Protein AF-A0A096XKU5-F1 (afdb_monomer_lite)

Foldseek 3Di:
DVVVVVVVVVVVVVVVVVVVVCVVPDP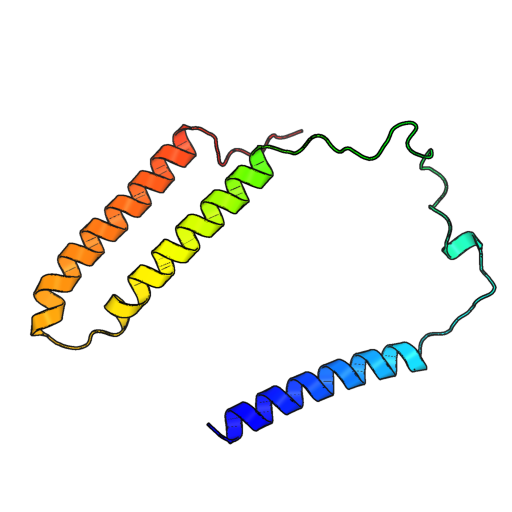PPVPPPVVVDDPPPDDDPPDDPPPDDDQLVVLVVVVVVVVVVLVVVCVVLVVDPDPVVCVVSVVVVVVSVVVVVVVVVVCVVVCSNPDPPD

Organism: NCBI:txid1502696

pLDDT: mean 82.26, std 12.26, range [46.62, 97.69]

InterPro domains:
  IPR000440 NADH:ubiquinone/plastoquinone oxidoreductase, chain 3 [PF00507] (17-115)
  IPR000440 NADH:ubiquinone/plastoquinone oxidoreductase, chain 3 [PTHR11058] (2-115)
  IPR038430 NADH:ubiquinone oxidoreductase, subunit 3 superfamily [G3DSA:1.20.58.1610] (1-116)

Radius of gyration: 25.56 Å; chains: 1; bounding box: 45×39×65 Å

Sequence (118 aa):
MMTMIIFLIFLNVLSMLLILMNWITKKNNNNNINKYNIFECGFQPFNSPRITFSLPYFMITLIFLIFDIEITLIFPFIISNNMIEMLYLNPLLLMFIMCLIWGLYIEWMNNALEWINL

Secondary structure (DSSP, 8-state):
-HHHHHHHHHHHHHHHHHHHHHHHH----TT-GGGSSPPTT-PPPSS---PPP-HHHHHHHHHHHHHHHHHHHHHHHHH---HHHHHHHHHHHHHHHHHHHHHHHHHHHTTTT-----

Structure (mmCIF, N/CA/C/O backbone):
data_AF-A0A096XKU5-F1
#
_entry.id   AF-A0A096XKU5-F1
#
loop_
_atom_site.group_PDB
_atom_site.id
_atom_site.type_symbol
_atom_site.label_atom_id
_atom_site.label_alt_id
_atom_site.label_comp_id
_atom_site.label_asym_id
_atom_site.label_entity_id
_atom_site.label_seq_id
_atom_site.pdbx_PDB_ins_code
_atom_site.Cartn_x
_atom_site.Cartn_y
_atom_site.Cartn_z
_atom_site.occupancy
_atom_site.B_iso_or_equiv
_atom_site.auth_seq_id
_atom_site.auth_comp_id
_atom_site.auth_asym_id
_atom_site.auth_atom_id
_atom_site.pdbx_PDB_model_num
ATOM 1 N N . MET A 1 1 ? -11.310 -19.498 -15.455 1.00 75.56 1 MET A N 1
ATOM 2 C CA . MET A 1 1 ? -12.255 -18.422 -15.076 1.00 75.56 1 MET A CA 1
ATOM 3 C C . MET A 1 1 ? -13.435 -18.961 -14.276 1.00 75.56 1 MET A C 1
ATOM 5 O O . MET A 1 1 ? -13.524 -18.622 -13.107 1.00 75.56 1 MET A O 1
ATOM 9 N N . MET A 1 2 ? -14.265 -19.860 -14.824 1.00 89.19 2 MET A N 1
ATOM 10 C CA . MET A 1 2 ? -15.416 -20.430 -14.094 1.00 89.19 2 MET A CA 1
ATOM 11 C C . MET A 1 2 ? -15.032 -21.081 -12.748 1.00 89.19 2 MET A C 1
ATOM 13 O O . MET A 1 2 ? -15.671 -20.837 -11.734 1.00 89.19 2 MET A O 1
ATOM 17 N N . THR A 1 3 ? -13.932 -21.839 -12.710 1.00 92.38 3 THR A N 1
ATOM 18 C CA . THR A 1 3 ? -13.411 -22.475 -11.486 1.00 92.38 3 THR A CA 1
ATOM 19 C C . THR A 1 3 ? -12.985 -21.472 -10.410 1.00 92.38 3 THR A C 1
ATOM 21 O O . THR A 1 3 ? -13.261 -21.693 -9.237 1.00 92.38 3 THR A O 1
ATOM 24 N N . MET A 1 4 ? -12.380 -20.344 -10.799 1.00 93.56 4 MET A N 1
ATOM 25 C CA . MET A 1 4 ? -12.004 -19.270 -9.868 1.00 93.56 4 MET A CA 1
ATOM 26 C C . MET A 1 4 ? -13.238 -18.601 -9.256 1.00 93.56 4 MET A C 1
ATOM 28 O O . MET A 1 4 ? -13.268 -18.335 -8.059 1.00 93.56 4 MET A O 1
ATOM 32 N N . ILE A 1 5 ? -14.279 -18.379 -10.062 1.00 95.38 5 ILE A N 1
ATOM 33 C CA . ILE A 1 5 ? -15.539 -17.784 -9.596 1.00 95.38 5 ILE A CA 1
ATOM 34 C C . ILE A 1 5 ? -16.231 -18.721 -8.600 1.00 95.38 5 ILE A C 1
ATOM 36 O O . ILE A 1 5 ? -16.652 -18.282 -7.532 1.00 95.38 5 ILE A O 1
ATOM 40 N N . ILE A 1 6 ? -16.286 -20.021 -8.907 1.00 96.44 6 ILE A N 1
ATOM 41 C CA . ILE A 1 6 ? -16.856 -21.034 -8.007 1.00 96.44 6 ILE A CA 1
ATOM 42 C C . ILE A 1 6 ? -16.090 -21.070 -6.677 1.00 96.44 6 ILE A C 1
ATOM 44 O O . ILE A 1 6 ? -16.709 -21.116 -5.615 1.00 96.44 6 ILE A O 1
ATOM 48 N N . PHE A 1 7 ? -14.758 -20.991 -6.720 1.00 96.69 7 PHE A N 1
ATOM 49 C CA . PHE A 1 7 ? -13.927 -20.979 -5.518 1.00 96.69 7 PHE A CA 1
ATOM 50 C C . PHE A 1 7 ? -14.163 -19.734 -4.645 1.00 96.69 7 PHE A C 1
ATOM 52 O O . PHE A 1 7 ? -14.326 -19.859 -3.433 1.00 96.69 7 PHE A O 1
ATOM 59 N N . LEU A 1 8 ? -14.266 -18.544 -5.246 1.00 96.62 8 LEU A N 1
ATOM 60 C CA . LEU A 1 8 ? -14.563 -17.303 -4.516 1.00 96.62 8 LEU A CA 1
ATOM 61 C C . LEU A 1 8 ? -15.944 -17.334 -3.850 1.00 96.62 8 LEU A C 1
ATOM 63 O O . LEU A 1 8 ? -16.092 -16.921 -2.698 1.00 96.62 8 LEU A O 1
ATOM 67 N N . ILE A 1 9 ? -16.952 -17.856 -4.553 1.00 97.06 9 ILE A N 1
ATOM 68 C CA . ILE A 1 9 ? -18.301 -18.018 -3.997 1.00 97.06 9 ILE A CA 1
ATOM 69 C C . ILE A 1 9 ? -18.269 -19.002 -2.826 1.00 97.06 9 ILE A C 1
ATOM 71 O O . ILE A 1 9 ? -18.836 -18.715 -1.774 1.00 97.06 9 ILE A O 1
ATOM 75 N N . PHE A 1 10 ? -17.565 -20.126 -2.973 1.00 97.38 10 PHE A N 1
ATOM 76 C CA . PHE A 1 10 ? -17.426 -21.118 -1.910 1.00 97.38 10 PHE A CA 1
ATOM 77 C C . PHE A 1 10 ? -16.800 -20.526 -0.637 1.00 97.38 10 PHE A C 1
ATOM 79 O O . PHE A 1 10 ? -17.339 -20.728 0.450 1.00 97.38 10 PHE A O 1
ATOM 86 N N . LEU A 1 11 ? -15.720 -19.744 -0.762 1.00 97.69 11 LEU A N 1
ATOM 87 C CA . LEU A 1 11 ? -15.068 -19.093 0.383 1.00 97.69 11 LEU A CA 1
ATOM 88 C C . LEU A 1 11 ? -16.003 -18.121 1.118 1.00 97.69 11 LEU A C 1
ATOM 90 O O . LEU A 1 11 ? -16.056 -18.131 2.348 1.00 97.69 11 LEU A O 1
ATOM 94 N N . ASN A 1 12 ? -16.775 -17.320 0.380 1.00 96.88 12 ASN A N 1
ATOM 95 C CA . ASN A 1 12 ? -17.743 -16.393 0.974 1.00 96.88 12 ASN A CA 1
ATOM 96 C C . ASN A 1 12 ? -18.913 -17.116 1.655 1.00 96.88 12 ASN A C 1
ATOM 98 O O . ASN A 1 12 ? -19.376 -16.697 2.713 1.00 96.88 12 ASN A O 1
ATOM 102 N N . VAL A 1 13 ? -19.392 -18.221 1.081 1.00 97.62 13 VAL A N 1
ATOM 103 C CA . VAL A 1 13 ? -20.438 -19.035 1.716 1.00 97.62 13 VAL A CA 1
ATOM 104 C C . VAL A 1 13 ? -19.910 -19.675 3.000 1.00 97.62 13 VAL A C 1
ATOM 106 O O . VAL A 1 13 ? -20.600 -19.664 4.019 1.00 97.62 13 VAL A O 1
ATOM 109 N N . LEU A 1 14 ? -18.674 -20.179 2.985 1.00 97.38 14 LEU A N 1
ATOM 110 C CA . LEU A 1 14 ? -18.038 -20.765 4.163 1.00 97.38 14 LEU A CA 1
ATOM 111 C C . LEU A 1 14 ? -17.885 -19.738 5.297 1.00 97.38 14 LEU A C 1
ATOM 113 O O . LEU A 1 14 ? -18.217 -20.047 6.442 1.00 97.38 14 LEU A O 1
ATOM 117 N N . SER A 1 15 ? -17.432 -18.514 4.996 1.00 97.12 15 SER A N 1
ATOM 118 C CA . SER A 1 15 ? -17.274 -17.461 6.01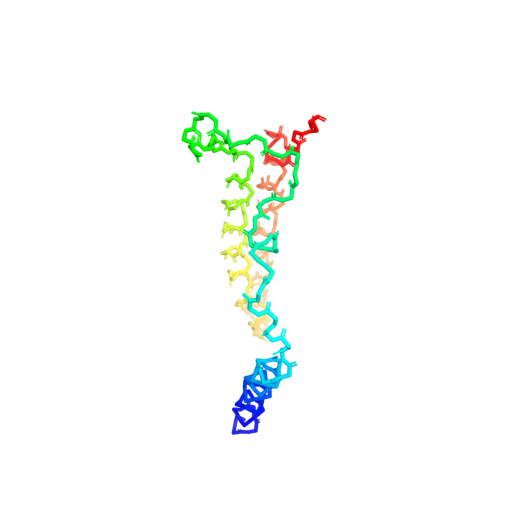0 1.00 97.12 15 SER A CA 1
ATOM 119 C C . SER A 1 15 ? -18.614 -17.069 6.641 1.00 97.12 15 SER A C 1
ATOM 121 O O . SER A 1 15 ? -18.713 -16.971 7.866 1.00 97.12 15 SER A O 1
ATOM 123 N N . MET A 1 16 ? -19.671 -16.950 5.834 1.00 96.38 16 MET A N 1
ATOM 124 C CA . MET A 1 16 ? -21.025 -16.682 6.325 1.00 96.38 16 MET A CA 1
ATOM 125 C C . MET A 1 16 ? -21.572 -17.826 7.185 1.00 96.38 16 MET A C 1
ATOM 127 O O . MET A 1 16 ? -22.158 -17.574 8.238 1.00 96.38 16 MET A O 1
ATOM 131 N N . LEU A 1 17 ? -21.343 -19.084 6.792 1.00 96.94 17 LEU A N 1
ATOM 132 C CA . LEU A 1 17 ? -21.741 -20.249 7.587 1.00 96.94 17 LEU A CA 1
ATOM 133 C C . LEU A 1 17 ? -21.051 -20.268 8.955 1.00 96.94 17 LEU A C 1
ATOM 135 O O . LEU A 1 17 ? -21.710 -20.532 9.959 1.00 96.94 17 LEU A O 1
ATOM 139 N N . LEU A 1 18 ? -19.758 -19.945 9.026 1.00 96.19 18 LEU A N 1
ATOM 140 C CA . LEU A 1 18 ? -19.031 -19.876 10.298 1.00 96.19 18 LEU A CA 1
ATOM 141 C C . LEU A 1 18 ? -19.580 -18.776 11.218 1.00 96.19 18 LEU A C 1
ATOM 143 O O . LEU A 1 18 ? -19.742 -19.005 12.418 1.00 96.19 18 LEU A O 1
ATOM 147 N N . ILE A 1 19 ? -19.923 -17.608 10.666 1.00 95.25 19 ILE A N 1
ATOM 148 C CA . ILE A 1 19 ? -20.554 -16.520 11.429 1.00 95.25 19 ILE A CA 1
ATOM 149 C C . ILE A 1 19 ? -21.930 -16.956 11.952 1.00 95.25 19 ILE A C 1
ATOM 151 O O . ILE A 1 19 ? -22.230 -16.744 13.129 1.00 95.25 19 ILE A O 1
ATOM 155 N N . LEU A 1 20 ? -22.737 -17.623 11.121 1.00 95.31 20 LEU A N 1
ATOM 156 C CA . LEU A 1 20 ? -24.045 -18.151 11.521 1.00 95.31 20 LEU A CA 1
ATOM 157 C C . LEU A 1 20 ? -23.919 -19.202 12.626 1.00 95.31 20 LEU A C 1
ATOM 159 O O . LEU A 1 20 ? -24.641 -19.134 13.619 1.00 95.31 20 LEU A O 1
ATOM 163 N N . MET A 1 21 ? -22.970 -20.131 12.504 1.00 93.56 21 MET A N 1
ATOM 164 C CA . MET A 1 21 ? -22.711 -21.131 13.541 1.00 93.56 21 MET A CA 1
ATOM 165 C C . MET A 1 21 ? -22.293 -20.475 14.858 1.00 93.56 21 MET A C 1
ATOM 167 O O . MET A 1 21 ? -22.784 -20.872 15.914 1.00 93.56 21 MET A O 1
ATOM 171 N N . ASN A 1 22 ? -21.452 -19.437 14.816 1.00 91.75 22 ASN A N 1
ATOM 172 C CA . ASN A 1 22 ? -21.088 -18.673 16.010 1.00 91.75 22 ASN A CA 1
ATOM 173 C C . ASN A 1 22 ? -22.318 -17.995 16.637 1.00 91.75 22 ASN A C 1
ATOM 175 O O . ASN A 1 22 ? -22.508 -18.048 17.846 1.00 91.75 22 ASN A O 1
ATOM 179 N N . TRP A 1 23 ? -23.207 -17.412 15.831 1.00 88.31 23 TRP A N 1
ATOM 180 C CA . TRP A 1 23 ? -24.435 -16.794 16.342 1.00 88.31 23 TRP A CA 1
ATOM 181 C C . TRP A 1 23 ? -25.406 -17.799 16.965 1.00 88.31 23 TRP A C 1
ATOM 183 O O . TRP A 1 23 ? -25.986 -17.498 18.005 1.00 88.31 23 TRP A O 1
ATOM 193 N N . ILE A 1 24 ? -25.553 -18.988 16.375 1.00 90.19 24 ILE A N 1
ATOM 194 C CA . ILE A 1 24 ? -26.428 -20.050 16.897 1.00 90.19 24 ILE A CA 1
ATOM 195 C C . ILE A 1 24 ? -25.851 -20.653 18.184 1.00 90.19 24 ILE A C 1
ATOM 197 O O . ILE A 1 24 ? -26.584 -20.907 19.137 1.00 90.19 24 ILE A O 1
ATOM 201 N N . THR A 1 25 ? -24.537 -20.884 18.225 1.00 87.38 25 THR A N 1
ATOM 202 C CA . THR A 1 25 ? -23.860 -21.490 19.385 1.00 87.38 25 THR A CA 1
ATOM 203 C C . THR A 1 25 ? -23.592 -20.495 20.511 1.00 87.38 25 THR A C 1
ATOM 205 O O . THR A 1 25 ? -23.319 -20.905 21.644 1.00 87.38 25 THR A O 1
ATOM 208 N N . LYS A 1 26 ? -23.693 -19.187 20.242 1.00 81.12 26 LYS A N 1
ATOM 209 C CA . LYS A 1 26 ? -23.529 -18.151 21.259 1.00 81.12 26 LYS A CA 1
ATOM 210 C C . LYS A 1 26 ? -24.554 -18.349 22.372 1.00 81.12 26 LYS A C 1
ATOM 212 O O . LYS A 1 26 ? -25.751 -18.119 22.216 1.00 81.12 26 LYS A O 1
ATOM 217 N N . LYS A 1 27 ? -24.052 -18.682 23.560 1.00 70.44 27 LYS A N 1
ATOM 218 C CA . LYS A 1 27 ? -24.838 -18.681 24.793 1.00 70.44 27 LYS A CA 1
ATOM 219 C C . LYS A 1 27 ? -25.177 -17.236 25.170 1.00 70.44 27 LYS A C 1
ATOM 221 O O . LYS A 1 27 ? -24.406 -16.563 25.858 1.00 70.44 27 LYS A O 1
ATOM 226 N N . ASN A 1 28 ? -26.323 -16.747 24.700 1.00 63.75 28 ASN A N 1
ATOM 227 C CA . ASN A 1 28 ? -26.900 -15.467 25.111 1.00 63.75 28 ASN A CA 1
ATOM 228 C C . ASN A 1 28 ? -27.376 -15.561 26.571 1.00 63.75 28 ASN A C 1
ATOM 230 O O . ASN A 1 28 ? -28.560 -15.707 26.863 1.00 63.75 28 ASN A O 1
ATOM 234 N N . ASN A 1 29 ? -26.442 -15.469 27.519 1.00 61.84 29 ASN A N 1
ATOM 235 C CA . ASN A 1 29 ? -26.784 -15.131 28.897 1.00 61.84 29 ASN A CA 1
ATOM 236 C C . ASN A 1 29 ? -27.139 -13.635 28.940 1.00 61.84 29 ASN A C 1
ATOM 238 O O . ASN A 1 29 ? -26.321 -12.811 29.350 1.00 61.84 29 ASN A O 1
ATOM 242 N N . ASN A 1 30 ? -28.357 -13.300 28.508 1.00 59.34 30 ASN A N 1
ATOM 243 C CA . ASN A 1 30 ? -28.905 -11.937 28.477 1.00 59.34 30 ASN A CA 1
ATOM 244 C C . ASN A 1 30 ? -29.027 -11.282 29.867 1.00 59.34 30 ASN A C 1
ATOM 246 O O . ASN A 1 30 ? -29.342 -10.102 29.961 1.00 59.34 30 ASN A O 1
ATOM 250 N N . ASN A 1 31 ? -28.753 -12.016 30.948 1.00 59.28 31 ASN A N 1
ATOM 251 C CA . ASN A 1 31 ? -29.022 -11.561 32.311 1.00 59.28 31 ASN A CA 1
ATOM 252 C C . ASN A 1 31 ? -27.816 -10.922 33.016 1.00 59.28 31 ASN A C 1
ATOM 254 O O . ASN A 1 31 ? -27.945 -10.484 34.155 1.00 59.28 31 ASN A O 1
ATOM 258 N N . ASN A 1 32 ? -26.649 -10.830 32.372 1.00 60.34 32 ASN A N 1
ATOM 259 C CA . ASN A 1 32 ? -25.475 -10.212 32.991 1.00 60.34 32 ASN A CA 1
ATOM 260 C C . ASN A 1 32 ? -25.308 -8.777 32.477 1.00 60.34 32 ASN A C 1
ATOM 262 O O . ASN A 1 32 ? -24.441 -8.517 31.646 1.00 60.34 32 ASN A O 1
ATOM 266 N N . ILE A 1 33 ? -26.121 -7.852 32.995 1.00 66.62 33 ILE A N 1
ATOM 267 C CA . ILE A 1 33 ? -26.055 -6.404 32.706 1.00 66.62 33 ILE A CA 1
ATOM 268 C C . ILE A 1 33 ? -24.618 -5.871 32.865 1.00 66.62 33 ILE A C 1
ATOM 270 O O . ILE A 1 33 ? -24.137 -5.111 32.031 1.00 66.62 33 ILE A O 1
ATOM 274 N N . ASN A 1 34 ? -23.874 -6.389 33.845 1.00 64.88 34 ASN A N 1
ATOM 275 C CA . ASN A 1 34 ? -22.495 -5.983 34.118 1.00 64.88 34 ASN A CA 1
ATOM 276 C C . ASN A 1 34 ? -21.487 -6.378 33.018 1.00 64.88 34 ASN A C 1
ATOM 278 O O . ASN A 1 34 ? -20.389 -5.840 33.009 1.00 64.88 34 ASN A O 1
ATOM 282 N N . LYS A 1 35 ? -21.826 -7.279 32.078 1.00 66.12 35 LYS A N 1
ATOM 283 C CA . LYS A 1 35 ? -20.971 -7.568 30.903 1.00 66.12 35 LYS A CA 1
ATOM 284 C C . LYS A 1 35 ? -21.026 -6.469 29.842 1.00 66.12 35 LYS A C 1
ATOM 286 O O . LYS A 1 35 ? -20.126 -6.399 29.012 1.00 66.12 35 LYS A O 1
ATOM 291 N N . TYR A 1 36 ? -22.090 -5.669 29.836 1.00 71.81 36 TYR A N 1
ATOM 292 C CA . TYR A 1 36 ? -22.261 -4.551 28.908 1.00 71.81 36 TYR A CA 1
ATOM 293 C C . TYR A 1 36 ? -21.714 -3.234 29.474 1.00 71.81 36 TYR A C 1
ATOM 295 O O . TYR A 1 36 ? -21.631 -2.249 28.745 1.00 71.81 36 TYR A O 1
ATOM 303 N N . ASN A 1 37 ? -21.323 -3.221 30.752 1.00 70.88 37 ASN A N 1
ATOM 304 C CA . ASN A 1 37 ? -20.740 -2.058 31.403 1.00 70.88 37 ASN A CA 1
ATOM 305 C C . ASN A 1 37 ? -19.219 -2.032 31.220 1.00 70.88 37 ASN A C 1
ATOM 307 O O . ASN A 1 37 ? -18.558 -3.065 31.119 1.00 70.88 37 ASN A O 1
ATOM 311 N N . ILE A 1 38 ? -18.669 -0.820 31.197 1.00 71.06 38 ILE A N 1
ATOM 312 C CA . ILE A 1 38 ? -17.227 -0.581 31.157 1.00 71.06 38 ILE A CA 1
ATOM 313 C C . ILE A 1 38 ? -16.625 -1.140 32.450 1.00 71.06 38 ILE A C 1
ATOM 315 O O . ILE A 1 38 ? -17.083 -0.804 33.542 1.00 71.06 38 ILE A O 1
ATOM 319 N N . PHE A 1 39 ? -15.629 -2.019 32.324 1.00 65.94 39 PHE A N 1
ATOM 320 C CA . PHE A 1 39 ? -14.968 -2.635 33.473 1.00 65.94 39 PHE A CA 1
ATOM 321 C C . PHE A 1 39 ? -14.336 -1.561 34.380 1.00 65.94 39 PHE A C 1
ATOM 323 O O . PHE A 1 39 ? -13.791 -0.563 33.909 1.00 65.94 39 PHE A O 1
ATOM 330 N N . GLU A 1 40 ? -14.473 -1.774 35.689 1.00 67.19 40 GLU A N 1
ATOM 331 C CA . GLU A 1 40 ? -14.689 -0.783 36.761 1.00 67.19 40 GLU A CA 1
ATOM 332 C C . GLU A 1 40 ? -13.536 0.176 37.121 1.00 67.19 40 GLU A C 1
ATOM 334 O O . GLU A 1 40 ? -13.437 0.617 38.261 1.00 67.19 40 GLU A O 1
ATOM 339 N N . CYS A 1 41 ? -12.665 0.567 36.194 1.00 67.19 41 CYS A N 1
ATOM 340 C CA . CYS A 1 41 ? -11.616 1.555 36.493 1.00 67.19 41 CYS A CA 1
ATOM 341 C C . CYS A 1 41 ? -11.469 2.663 35.439 1.00 67.19 41 CYS A C 1
ATOM 343 O O . CYS A 1 41 ? -10.439 3.328 35.385 1.00 67.19 41 CYS A O 1
ATOM 345 N N . GLY A 1 42 ? -12.499 2.896 34.621 1.00 66.25 42 GLY A N 1
ATOM 346 C CA . GLY A 1 42 ? -12.555 4.036 33.704 1.00 66.25 42 GLY A CA 1
ATOM 347 C C . GLY A 1 42 ? -13.606 5.052 34.136 1.00 66.25 42 GLY A C 1
ATOM 348 O O . GLY A 1 42 ? -14.800 4.772 34.059 1.00 66.25 42 GLY A O 1
ATOM 349 N N . PHE A 1 43 ? -13.179 6.244 34.559 1.00 63.12 43 PHE A N 1
ATOM 350 C CA . PHE A 1 43 ? -14.081 7.391 34.670 1.00 63.12 43 PHE A CA 1
ATOM 351 C C . PHE A 1 43 ? -14.688 7.694 33.298 1.00 63.12 43 PHE A C 1
ATOM 353 O O . PHE A 1 43 ? -14.008 7.599 32.274 1.00 63.12 43 PHE A O 1
ATOM 360 N N . GLN A 1 44 ? -15.964 8.084 33.269 1.00 66.81 44 GLN A N 1
ATOM 361 C CA . GLN A 1 44 ? -16.552 8.625 32.048 1.00 66.81 44 GLN A CA 1
ATOM 362 C C . GLN A 1 44 ? -15.738 9.860 31.629 1.00 66.81 44 GLN A C 1
ATOM 364 O O . GLN A 1 44 ? -15.467 10.715 32.476 1.00 66.81 44 GLN A O 1
ATOM 369 N N . PRO A 1 45 ? -15.303 9.960 30.361 1.00 63.06 45 PRO A N 1
ATOM 370 C CA . PRO A 1 45 ? -14.519 11.101 29.914 1.00 63.06 45 PRO A CA 1
ATOM 371 C C . PRO A 1 45 ? -15.338 12.381 30.117 1.00 63.06 45 PRO A C 1
ATOM 373 O O . PRO A 1 45 ? -16.431 12.519 29.573 1.00 63.06 45 PRO A O 1
ATOM 376 N N . PHE A 1 46 ? -14.808 13.312 30.915 1.00 61.53 46 PHE A N 1
ATOM 377 C CA . PHE A 1 46 ? -15.484 14.569 31.262 1.00 61.53 46 PHE A CA 1
ATOM 378 C C . PHE A 1 46 ? -15.709 15.493 30.052 1.00 61.53 46 PHE A C 1
ATOM 380 O O . PHE A 1 46 ? -16.595 16.343 30.088 1.00 61.53 46 PHE A O 1
ATOM 387 N N . ASN A 1 47 ? -14.944 15.309 28.971 1.00 66.88 47 ASN A N 1
ATOM 388 C CA . ASN A 1 47 ? -15.005 16.121 27.759 1.00 66.88 47 ASN A CA 1
ATOM 389 C C . ASN A 1 47 ? -15.363 15.274 26.533 1.00 66.88 47 ASN A C 1
ATOM 391 O O . ASN A 1 47 ? -15.109 14.070 26.488 1.00 66.88 47 ASN A O 1
ATOM 395 N N . SER A 1 48 ? -15.918 15.928 25.506 1.00 71.19 48 SER A N 1
ATOM 396 C CA . SER A 1 48 ? -16.223 15.287 24.225 1.00 71.19 48 SER A CA 1
ATOM 397 C C . SER A 1 48 ? -14.997 14.549 23.675 1.00 71.19 48 SER A C 1
ATOM 399 O O . SER A 1 48 ? -13.904 15.120 23.729 1.00 71.19 48 SER A O 1
ATOM 401 N N . PRO A 1 49 ? -15.160 13.371 23.048 1.00 64.88 49 PRO A N 1
ATOM 402 C CA . PRO A 1 49 ? -14.083 12.611 22.416 1.00 64.88 49 PRO A CA 1
ATOM 403 C C . PRO A 1 49 ? -13.630 13.266 21.100 1.00 64.88 49 PRO A C 1
ATOM 405 O O . PRO A 1 49 ? -13.363 12.587 20.112 1.00 64.88 49 PRO A O 1
ATOM 408 N N . ARG A 1 50 ? -13.559 14.603 21.050 1.00 62.94 50 ARG A N 1
ATOM 409 C CA . ARG A 1 50 ? -12.788 15.314 20.033 1.00 62.94 50 ARG A CA 1
ATOM 410 C C . ARG A 1 50 ? -11.325 15.055 20.353 1.00 62.94 50 ARG A C 1
ATOM 412 O O . ARG A 1 50 ? -10.652 15.851 20.997 1.00 62.94 50 ARG A O 1
ATOM 419 N N . ILE A 1 51 ? -10.894 13.866 19.964 1.00 64.44 51 ILE A N 1
ATOM 420 C CA . ILE A 1 51 ? -9.511 13.437 19.988 1.00 64.44 51 ILE A CA 1
ATOM 421 C C . ILE A 1 51 ? -8.764 14.419 19.095 1.00 64.44 51 ILE A C 1
ATOM 423 O O . ILE A 1 51 ? -9.140 14.646 17.943 1.00 64.44 51 ILE A O 1
ATOM 427 N N . THR A 1 52 ? -7.739 15.052 19.653 1.00 66.56 52 THR A N 1
ATOM 428 C CA . THR A 1 52 ? -6.776 15.809 18.863 1.00 66.56 52 THR A CA 1
ATOM 429 C C . THR A 1 52 ? -6.182 14.862 17.833 1.00 66.56 52 THR A C 1
ATOM 431 O O . THR A 1 52 ? -5.630 13.821 18.185 1.00 66.56 52 THR A O 1
ATOM 434 N N . PHE A 1 53 ? -6.353 15.200 16.562 1.00 71.38 53 PHE A N 1
ATOM 435 C CA . PHE A 1 53 ? -5.874 14.389 15.459 1.00 71.38 53 PHE A CA 1
ATOM 436 C C . PHE A 1 53 ? -4.349 14.259 15.512 1.00 71.38 53 PHE A C 1
ATOM 438 O O . PHE A 1 53 ? -3.639 15.263 15.592 1.00 71.38 53 PHE A O 1
ATOM 445 N N . SER A 1 54 ? -3.843 13.026 15.478 1.00 80.00 54 SER A N 1
ATOM 446 C CA . SER A 1 54 ? -2.408 12.770 15.441 1.00 80.00 54 SER A CA 1
ATOM 447 C C . SER A 1 54 ? -1.885 12.985 14.019 1.00 80.00 54 SER A C 1
ATOM 449 O O . SER A 1 54 ? -2.070 12.159 13.126 1.00 80.00 54 SER A O 1
ATOM 451 N N . LEU A 1 55 ? -1.186 14.103 13.816 1.00 81.25 55 LEU A N 1
ATOM 452 C CA . LEU A 1 55 ? -0.502 14.414 12.555 1.00 81.25 55 LEU A CA 1
ATOM 453 C C . LEU A 1 55 ? 0.420 13.281 12.050 1.00 81.25 55 LEU A C 1
ATOM 455 O O . LEU A 1 55 ? 0.391 13.027 10.849 1.00 81.25 55 LEU A O 1
ATOM 459 N N . PRO A 1 56 ? 1.168 12.540 12.897 1.00 81.25 56 PRO A N 1
ATOM 460 C CA . PRO A 1 56 ? 2.012 11.444 12.410 1.00 81.25 56 PRO A CA 1
ATOM 461 C C . PRO A 1 56 ? 1.214 10.326 11.732 1.00 81.25 56 PRO A C 1
ATOM 463 O O . PRO A 1 56 ? 1.615 9.811 10.693 1.00 81.25 56 PRO A O 1
ATOM 466 N N . TYR A 1 57 ? 0.039 9.985 12.273 1.00 79.94 57 TYR A N 1
ATOM 467 C CA . TYR A 1 57 ? -0.796 8.925 11.707 1.00 79.94 57 TYR A CA 1
ATOM 468 C C . TYR A 1 57 ? -1.335 9.321 10.331 1.00 79.94 57 TYR A C 1
ATOM 470 O O . TYR A 1 57 ? -1.369 8.517 9.404 1.00 79.94 57 TYR A O 1
ATOM 478 N N . PHE A 1 58 ? -1.691 10.595 10.175 1.00 85.00 58 PHE A N 1
ATOM 479 C CA . PHE A 1 58 ? -2.103 11.145 8.891 1.00 85.00 58 PHE A CA 1
ATOM 480 C C . PHE A 1 58 ? -1.002 11.117 7.846 1.00 85.00 58 PHE A C 1
ATOM 482 O O . PHE A 1 58 ? -1.248 10.712 6.711 1.00 85.00 58 PHE A O 1
ATOM 489 N N . MET A 1 59 ? 0.208 11.526 8.232 1.00 85.19 59 MET A N 1
ATOM 490 C CA . MET A 1 59 ? 1.344 11.542 7.319 1.00 85.19 59 MET A CA 1
ATOM 491 C C . MET A 1 59 ? 1.637 10.134 6.806 1.00 85.19 59 MET A C 1
ATOM 493 O O . MET A 1 59 ? 1.754 9.955 5.600 1.00 85.19 59 MET A O 1
ATOM 497 N N . ILE A 1 60 ? 1.599 9.118 7.674 1.00 8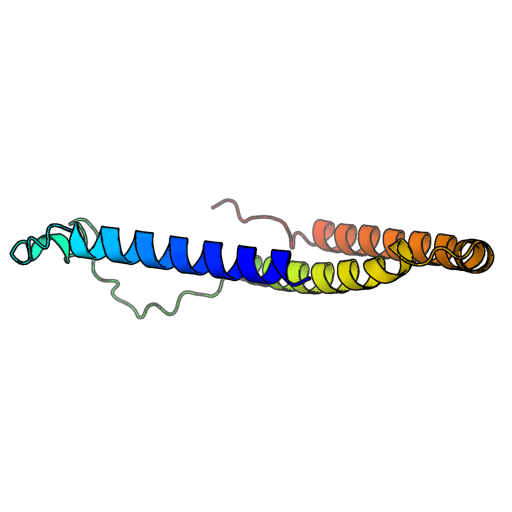7.31 60 ILE A N 1
ATOM 498 C CA . ILE A 1 60 ? 1.748 7.716 7.255 1.00 87.31 60 ILE A CA 1
ATOM 499 C C . ILE A 1 60 ? 0.659 7.314 6.246 1.00 87.31 60 ILE A C 1
ATOM 501 O O . ILE A 1 60 ? 0.968 6.672 5.245 1.00 87.31 60 ILE A O 1
ATOM 505 N N . THR A 1 61 ? -0.607 7.703 6.459 1.00 89.25 61 THR A N 1
ATOM 506 C CA . THR A 1 61 ? -1.687 7.376 5.504 1.00 89.25 61 THR A CA 1
ATOM 507 C C . THR A 1 61 ? -1.529 8.062 4.148 1.00 89.25 61 THR A C 1
ATOM 509 O O . THR A 1 61 ? -1.825 7.449 3.123 1.00 89.25 61 THR A O 1
ATOM 512 N N . LEU A 1 62 ? -1.047 9.308 4.123 1.00 90.12 62 LEU A N 1
ATOM 513 C CA . LEU A 1 62 ? -0.774 10.032 2.880 1.00 90.12 62 LEU A CA 1
ATOM 514 C C . LEU A 1 62 ? 0.395 9.408 2.120 1.00 90.12 62 LEU A C 1
ATOM 516 O O . LEU A 1 62 ? 0.279 9.164 0.921 1.00 90.12 62 LEU A O 1
ATOM 520 N N . ILE A 1 63 ? 1.482 9.108 2.831 1.00 89.88 63 ILE A N 1
ATOM 521 C CA . ILE A 1 63 ? 2.671 8.455 2.283 1.00 89.88 63 ILE A CA 1
ATOM 522 C C . ILE A 1 63 ? 2.296 7.085 1.694 1.00 89.88 63 ILE A C 1
ATOM 524 O O . ILE A 1 63 ? 2.652 6.777 0.559 1.00 89.88 63 ILE A O 1
ATOM 528 N N . PHE A 1 64 ? 1.494 6.291 2.413 1.00 90.44 64 PHE A N 1
ATOM 529 C CA . PHE A 1 64 ? 0.982 5.012 1.913 1.00 90.44 64 PHE A CA 1
ATOM 530 C C . PHE A 1 64 ? 0.185 5.165 0.611 1.00 90.44 64 PHE A C 1
ATOM 532 O O . PHE A 1 64 ? 0.383 4.390 -0.319 1.00 90.44 64 PHE A O 1
ATOM 539 N N . LEU A 1 65 ? -0.691 6.170 0.525 1.00 92.69 65 LEU A N 1
ATOM 540 C CA . LEU A 1 65 ? -1.507 6.408 -0.667 1.00 92.69 65 LEU A CA 1
ATOM 541 C C . LEU A 1 65 ? -0.645 6.763 -1.886 1.00 92.69 65 LEU A C 1
ATOM 543 O O . LEU A 1 65 ? -0.900 6.263 -2.980 1.00 92.69 65 LEU A O 1
ATOM 547 N N . ILE A 1 66 ? 0.374 7.607 -1.701 1.00 92.06 66 ILE A N 1
ATOM 548 C CA . ILE A 1 66 ? 1.298 7.994 -2.776 1.00 92.06 66 ILE A CA 1
ATOM 549 C C . ILE A 1 66 ? 2.108 6.775 -3.238 1.00 92.06 66 ILE A C 1
ATOM 551 O O . ILE A 1 66 ? 2.121 6.488 -4.437 1.00 92.06 66 ILE A O 1
ATOM 555 N N . PHE A 1 67 ? 2.682 6.002 -2.307 1.00 90.50 67 PHE A N 1
ATOM 556 C CA . PHE A 1 67 ? 3.441 4.799 -2.663 1.00 90.50 67 PHE A CA 1
ATOM 557 C C . PHE A 1 67 ? 2.593 3.730 -3.353 1.00 90.50 67 PHE A C 1
ATOM 559 O O . PHE A 1 67 ? 3.093 3.051 -4.248 1.00 90.50 67 PHE A O 1
ATOM 566 N N . ASP A 1 68 ? 1.317 3.580 -2.991 1.00 93.75 68 ASP A N 1
ATOM 567 C CA . ASP A 1 68 ? 0.424 2.631 -3.664 1.00 93.75 68 ASP A CA 1
ATOM 568 C C . ASP A 1 68 ? 0.219 3.025 -5.139 1.00 93.75 68 ASP A C 1
ATOM 570 O O . ASP A 1 68 ? 0.385 2.205 -6.045 1.00 93.75 68 ASP A O 1
ATOM 574 N N . ILE A 1 69 ? -0.011 4.316 -5.415 1.00 94.31 69 ILE A N 1
ATOM 575 C CA . ILE A 1 69 ? -0.103 4.832 -6.792 1.00 94.31 69 ILE A CA 1
ATOM 576 C C . ILE A 1 69 ? 1.209 4.591 -7.550 1.00 94.31 69 ILE A C 1
ATOM 578 O O . ILE A 1 69 ? 1.190 4.117 -8.688 1.00 94.31 69 ILE A O 1
ATOM 582 N N . GLU A 1 70 ? 2.354 4.859 -6.934 1.00 91.31 70 GLU A N 1
ATOM 583 C CA . GLU A 1 70 ? 3.662 4.665 -7.564 1.00 91.31 70 GLU A CA 1
ATOM 584 C C . GLU A 1 70 ? 3.952 3.192 -7.888 1.00 91.31 70 GLU A C 1
ATOM 586 O O . GLU A 1 70 ? 4.464 2.886 -8.969 1.00 91.31 70 GLU A O 1
ATOM 591 N N . ILE A 1 71 ? 3.554 2.258 -7.020 1.00 90.88 71 ILE A N 1
ATOM 592 C CA . ILE A 1 71 ? 3.674 0.817 -7.282 1.00 90.88 71 ILE A CA 1
ATOM 593 C C . ILE A 1 71 ? 2.757 0.396 -8.436 1.00 90.88 71 ILE A C 1
ATOM 595 O O . ILE A 1 71 ? 3.177 -0.381 -9.302 1.00 90.88 71 ILE A O 1
ATOM 599 N N . THR A 1 72 ? 1.532 0.928 -8.517 1.00 92.38 72 THR A N 1
ATOM 600 C CA . THR A 1 72 ? 0.646 0.628 -9.657 1.00 92.38 72 THR A CA 1
ATOM 601 C C . THR A 1 72 ? 1.229 1.103 -10.991 1.00 92.38 72 THR A C 1
ATOM 603 O O . THR A 1 72 ? 1.042 0.430 -12.007 1.00 92.38 72 THR A O 1
ATOM 606 N N . LEU A 1 73 ? 2.003 2.196 -10.996 1.00 89.75 73 LEU A N 1
ATOM 607 C CA . LEU A 1 73 ? 2.708 2.688 -12.186 1.00 89.75 73 LEU A CA 1
ATOM 608 C C . LEU A 1 73 ? 3.867 1.779 -12.622 1.00 89.75 73 LEU A C 1
ATOM 610 O O . LEU A 1 73 ? 4.193 1.749 -13.808 1.00 89.75 73 LEU A O 1
ATOM 614 N N . ILE A 1 74 ? 4.458 1.002 -11.709 1.00 90.12 74 ILE A N 1
ATOM 615 C CA . ILE A 1 74 ? 5.512 0.021 -12.028 1.00 90.12 74 ILE A CA 1
ATOM 616 C C . ILE A 1 74 ? 4.930 -1.227 -12.714 1.00 90.12 74 ILE A C 1
ATOM 618 O O . ILE A 1 74 ? 5.581 -1.831 -13.565 1.00 90.12 74 ILE A O 1
ATOM 622 N N . PHE A 1 75 ? 3.693 -1.612 -12.396 1.00 87.56 75 PHE A N 1
ATOM 623 C CA . PHE A 1 75 ? 3.052 -2.826 -12.914 1.00 87.56 75 PHE A CA 1
ATOM 624 C C . PHE A 1 75 ? 3.104 -3.019 -14.450 1.00 87.56 75 PHE A C 1
ATOM 626 O O . PHE A 1 75 ? 3.480 -4.111 -14.888 1.00 87.56 75 PHE A O 1
ATOM 633 N N . PRO A 1 76 ? 2.792 -2.019 -15.303 1.00 83.25 76 PRO A N 1
ATOM 634 C CA . PRO A 1 76 ? 2.866 -2.184 -16.758 1.00 83.25 76 PRO A CA 1
ATOM 635 C C . PRO A 1 76 ? 4.281 -2.483 -17.273 1.00 83.25 76 PRO A C 1
ATOM 637 O O . PRO A 1 76 ? 4.415 -3.216 -18.253 1.00 83.25 76 PRO A O 1
ATOM 640 N N . PHE A 1 77 ? 5.328 -1.994 -16.600 1.00 82.25 77 PHE A N 1
ATOM 641 C CA . PHE A 1 77 ? 6.720 -2.279 -16.969 1.00 82.25 77 PHE A CA 1
ATOM 642 C C . PHE A 1 77 ? 7.103 -3.744 -16.740 1.00 82.25 77 PHE A C 1
ATOM 644 O O . PHE A 1 77 ? 7.950 -4.282 -17.444 1.00 82.25 77 PHE A O 1
ATOM 651 N N . ILE A 1 78 ? 6.479 -4.410 -15.764 1.00 82.19 78 ILE A N 1
ATOM 652 C CA . ILE A 1 78 ? 6.723 -5.834 -15.491 1.00 82.19 78 ILE A CA 1
ATOM 653 C C . ILE A 1 78 ? 6.100 -6.707 -16.591 1.00 82.19 78 ILE A C 1
ATOM 655 O O . ILE A 1 78 ? 6.612 -7.779 -16.904 1.00 82.19 78 ILE A O 1
ATOM 659 N N . ILE A 1 79 ? 4.987 -6.257 -17.175 1.00 85.12 79 ILE A N 1
ATOM 660 C CA . ILE A 1 79 ? 4.220 -7.028 -18.162 1.00 85.12 79 ILE A CA 1
ATOM 661 C C . ILE A 1 79 ? 4.745 -6.819 -19.588 1.00 85.12 79 ILE A C 1
ATOM 663 O O . ILE A 1 79 ? 4.580 -7.705 -20.431 1.00 85.12 79 ILE A O 1
ATOM 667 N N . SER A 1 80 ? 5.381 -5.682 -19.885 1.00 82.38 80 SER A N 1
ATOM 668 C CA . SER A 1 80 ? 5.950 -5.422 -21.211 1.00 82.38 80 SER A CA 1
ATOM 669 C C . SER A 1 80 ? 7.042 -6.443 -21.540 1.00 82.38 80 SER A C 1
ATOM 671 O O . SER A 1 80 ? 8.089 -6.454 -20.903 1.00 82.38 80 SER A O 1
ATOM 673 N N . ASN A 1 81 ? 6.807 -7.304 -22.534 1.00 68.69 81 ASN A N 1
ATOM 674 C CA . ASN A 1 81 ? 7.687 -8.437 -22.862 1.00 68.69 81 ASN A CA 1
ATOM 675 C C . ASN A 1 81 ? 8.408 -8.277 -24.217 1.00 68.69 81 ASN A C 1
ATOM 677 O O . ASN A 1 81 ? 9.046 -9.205 -24.713 1.00 68.69 81 ASN A O 1
ATOM 681 N N . ASN A 1 82 ? 8.295 -7.104 -24.845 1.00 80.44 82 ASN A N 1
ATOM 682 C CA . ASN A 1 82 ? 8.902 -6.831 -26.142 1.00 80.44 82 ASN A CA 1
ATOM 683 C C . ASN A 1 82 ? 10.362 -6.393 -25.965 1.00 80.44 82 ASN A C 1
ATOM 685 O O . ASN A 1 82 ? 10.643 -5.384 -25.327 1.00 80.44 82 ASN A O 1
ATOM 689 N N . MET A 1 83 ? 11.301 -7.105 -26.598 1.00 70.69 83 MET A N 1
ATOM 690 C CA . MET A 1 83 ? 12.745 -6.817 -26.509 1.00 70.69 83 MET A CA 1
ATOM 691 C C . MET A 1 83 ? 13.117 -5.381 -26.922 1.00 70.69 83 MET A C 1
ATOM 693 O O . MET A 1 83 ? 14.021 -4.785 -26.344 1.00 70.69 83 MET A O 1
ATOM 697 N N . ILE A 1 84 ? 12.415 -4.818 -27.912 1.00 71.06 84 ILE A N 1
ATOM 698 C CA . ILE A 1 84 ? 12.644 -3.445 -28.391 1.00 71.06 84 ILE A CA 1
ATOM 699 C C . ILE A 1 84 ? 12.128 -2.424 -27.370 1.00 71.06 84 ILE A C 1
ATOM 701 O O . ILE A 1 84 ? 12.779 -1.413 -27.131 1.00 71.06 84 ILE A O 1
ATOM 705 N N . GLU A 1 85 ? 10.993 -2.702 -26.727 1.00 74.38 85 GLU A N 1
ATOM 706 C CA . GLU A 1 85 ? 10.430 -1.841 -25.684 1.00 74.38 85 GLU A CA 1
ATOM 707 C C . GLU A 1 85 ? 11.277 -1.898 -24.406 1.00 74.38 85 GLU A C 1
ATOM 709 O O . GLU A 1 85 ? 11.523 -0.860 -23.799 1.00 74.38 85 GLU A O 1
ATOM 714 N N . MET A 1 86 ? 11.827 -3.066 -24.053 1.00 76.75 86 MET A N 1
ATOM 715 C CA . MET A 1 86 ? 12.693 -3.245 -22.879 1.00 76.75 86 MET A CA 1
ATOM 716 C C . MET A 1 86 ? 13.945 -2.354 -22.896 1.00 76.75 86 MET A C 1
ATOM 718 O O . MET A 1 86 ? 14.372 -1.884 -21.842 1.00 76.75 86 MET A O 1
ATOM 722 N N . LEU A 1 87 ? 14.524 -2.072 -24.070 1.00 81.56 87 LEU A N 1
ATOM 723 C CA . LEU A 1 87 ? 15.688 -1.179 -24.187 1.00 81.56 87 LEU A CA 1
ATOM 724 C C . LEU A 1 87 ? 15.377 0.260 -23.746 1.00 81.56 87 LEU A C 1
ATOM 726 O O . LEU A 1 87 ? 16.238 0.911 -23.157 1.00 81.56 87 LEU A O 1
ATOM 730 N N . TYR A 1 88 ? 14.158 0.743 -24.000 1.00 81.56 88 TYR A N 1
ATOM 731 C CA . TYR A 1 88 ? 13.721 2.090 -23.617 1.00 81.56 88 TYR A CA 1
ATOM 732 C C . TYR A 1 88 ? 13.040 2.122 -22.242 1.00 81.56 88 TYR A C 1
ATOM 734 O O . TYR A 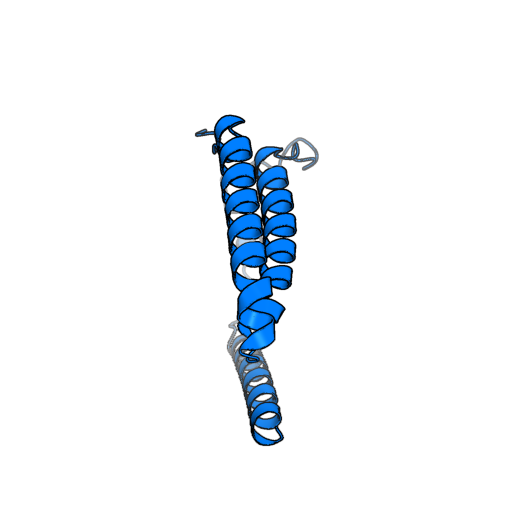1 88 ? 13.187 3.095 -21.503 1.00 81.56 88 TYR A O 1
ATOM 742 N N . LEU A 1 89 ? 12.325 1.058 -21.876 1.00 84.38 89 LEU A N 1
ATOM 743 C CA . LEU A 1 89 ? 11.589 0.954 -20.616 1.00 84.38 89 LEU A CA 1
ATOM 744 C C . LEU A 1 89 ? 12.510 0.717 -19.410 1.00 84.38 89 LEU A C 1
ATOM 746 O O . LEU A 1 89 ? 12.264 1.291 -18.352 1.00 84.38 89 LEU A O 1
ATOM 750 N N . ASN A 1 90 ? 13.601 -0.043 -19.557 1.00 84.62 90 ASN A N 1
ATOM 751 C CA . ASN A 1 90 ? 14.549 -0.302 -18.464 1.00 84.62 90 ASN A CA 1
ATOM 752 C C . ASN A 1 90 ? 15.218 0.961 -17.882 1.00 84.62 90 ASN A C 1
ATOM 754 O O . ASN A 1 90 ? 15.214 1.109 -16.658 1.00 84.62 90 ASN A O 1
ATOM 758 N N . PRO A 1 91 ? 15.790 1.888 -18.681 1.00 89.06 91 PRO A N 1
ATOM 759 C CA . PRO A 1 91 ? 16.365 3.113 -18.124 1.00 89.06 91 PRO A CA 1
ATOM 760 C C . PRO A 1 91 ? 15.297 4.031 -17.511 1.00 89.06 91 PRO A C 1
ATOM 762 O O . PRO A 1 91 ? 15.571 4.680 -16.503 1.00 89.06 91 PRO A O 1
ATOM 765 N N . LEU A 1 92 ? 14.077 4.050 -18.065 1.00 89.12 92 LEU A N 1
ATOM 766 C CA . LEU A 1 92 ? 12.953 4.806 -17.505 1.00 89.12 92 LEU A CA 1
ATOM 767 C C . LEU A 1 92 ? 12.536 4.252 -16.134 1.00 89.12 92 LEU A C 1
ATOM 769 O O . LEU A 1 92 ? 12.378 5.022 -15.189 1.00 89.12 92 LEU A O 1
ATOM 773 N N . LEU A 1 93 ? 12.429 2.927 -16.004 1.00 89.44 93 LEU A N 1
ATOM 774 C CA . LEU A 1 93 ? 12.142 2.250 -14.739 1.00 89.44 93 LEU A CA 1
ATOM 775 C C . LEU A 1 93 ? 13.241 2.512 -13.702 1.00 89.44 93 LEU A C 1
ATOM 777 O O . LEU A 1 93 ? 12.938 2.812 -12.550 1.00 89.44 93 LEU A O 1
ATOM 781 N N . LEU A 1 94 ? 14.515 2.455 -14.103 1.00 90.12 94 LEU A N 1
ATOM 782 C CA . LEU A 1 94 ? 15.632 2.753 -13.206 1.00 90.12 94 LEU A CA 1
ATOM 783 C C . LEU A 1 94 ? 15.563 4.198 -12.690 1.00 90.12 94 LEU A C 1
ATOM 785 O O . LEU A 1 94 ? 15.708 4.430 -11.492 1.00 90.12 94 LEU A O 1
ATOM 789 N N . MET A 1 95 ? 15.305 5.162 -13.578 1.00 91.56 95 MET A N 1
ATOM 790 C CA . MET A 1 95 ? 15.134 6.565 -13.198 1.00 91.56 95 MET A CA 1
ATOM 791 C C . MET A 1 95 ? 13.934 6.753 -12.261 1.00 91.56 95 MET A C 1
ATOM 793 O O . MET A 1 95 ? 14.038 7.479 -11.273 1.00 91.56 95 MET A O 1
ATOM 797 N N . PHE A 1 96 ? 12.822 6.069 -12.535 1.00 90.88 96 PHE A N 1
ATOM 798 C CA . PHE A 1 96 ? 11.631 6.107 -11.692 1.00 90.88 96 PHE A CA 1
ATOM 799 C C . PHE A 1 96 ? 11.918 5.561 -10.287 1.00 90.88 96 PHE A C 1
ATOM 801 O O . PHE A 1 96 ? 11.648 6.242 -9.303 1.00 90.88 96 PHE A O 1
ATOM 808 N N . ILE A 1 97 ? 12.568 4.397 -10.177 1.00 92.31 97 ILE A N 1
ATOM 809 C CA . ILE A 1 97 ? 12.955 3.803 -8.886 1.00 92.31 97 ILE A CA 1
ATOM 810 C C . ILE A 1 97 ? 13.909 4.719 -8.110 1.00 92.31 97 ILE A C 1
ATOM 812 O O . ILE A 1 97 ? 13.750 4.885 -6.902 1.00 92.31 97 ILE A O 1
ATOM 816 N N . MET A 1 98 ? 14.872 5.355 -8.781 1.00 94.31 98 MET A N 1
ATOM 817 C CA . MET A 1 98 ? 15.755 6.326 -8.125 1.00 94.31 98 MET A CA 1
ATOM 818 C C . MET A 1 98 ? 14.979 7.524 -7.561 1.00 94.31 98 MET A C 1
ATOM 820 O O . MET A 1 98 ? 15.285 7.980 -6.460 1.00 94.31 98 MET A O 1
ATOM 824 N N . CYS A 1 99 ? 13.948 7.998 -8.268 1.00 93.12 99 CYS A N 1
ATOM 825 C CA . CYS A 1 99 ? 13.072 9.060 -7.771 1.00 93.12 99 CYS A CA 1
ATOM 826 C C . CYS A 1 99 ? 12.318 8.632 -6.503 1.00 93.12 99 CYS A C 1
ATOM 828 O O . CYS A 1 99 ? 12.247 9.413 -5.557 1.00 93.12 99 CYS A O 1
ATOM 830 N N . LEU A 1 100 ? 11.821 7.389 -6.452 1.00 91.38 100 LEU A N 1
ATOM 831 C CA . LEU A 1 100 ? 11.133 6.839 -5.274 1.00 91.38 100 LEU A CA 1
ATOM 832 C C . LEU A 1 100 ? 12.053 6.783 -4.055 1.00 91.38 100 LEU A C 1
ATOM 834 O O . LEU A 1 100 ? 11.686 7.218 -2.965 1.00 91.38 100 LEU A O 1
ATOM 838 N N . ILE A 1 101 ? 13.277 6.285 -4.250 1.00 93.12 101 ILE A N 1
ATOM 839 C CA . ILE A 1 101 ? 14.280 6.194 -3.183 1.00 93.12 101 ILE A CA 1
ATOM 840 C C . ILE A 1 101 ? 14.626 7.591 -2.656 1.00 93.12 101 ILE A C 1
ATOM 842 O O . ILE A 1 101 ? 14.747 7.779 -1.446 1.00 93.12 101 ILE A O 1
ATOM 846 N N . TRP A 1 102 ? 14.761 8.583 -3.539 1.00 94.88 102 TRP A N 1
ATOM 847 C CA . TRP A 1 102 ? 14.989 9.967 -3.123 1.00 94.88 102 TRP A CA 1
ATOM 848 C C . TRP A 1 102 ? 13.796 10.587 -2.396 1.00 94.88 102 TRP A C 1
ATOM 850 O O . TRP A 1 102 ? 14.014 11.262 -1.392 1.00 94.88 102 TRP A O 1
ATOM 860 N N . GLY A 1 103 ? 12.563 10.339 -2.842 1.00 91.06 103 GLY A N 1
ATOM 861 C CA . GLY A 1 103 ? 11.354 10.788 -2.143 1.00 91.06 103 GLY A CA 1
ATOM 862 C C . GLY A 1 103 ? 11.303 10.256 -0.709 1.00 91.06 103 GLY A C 1
ATOM 863 O O . GLY A 1 103 ? 11.243 11.040 0.239 1.00 91.06 103 GLY A O 1
ATOM 864 N N . LEU A 1 104 ? 11.478 8.939 -0.551 1.00 90.44 104 LEU A N 1
ATOM 865 C CA . LEU A 1 104 ? 11.580 8.270 0.752 1.00 90.44 104 LEU A CA 1
ATOM 866 C C . LEU A 1 104 ? 12.680 8.862 1.633 1.00 90.44 104 LEU A C 1
ATOM 868 O O . LEU A 1 104 ? 12.491 9.072 2.830 1.00 90.44 104 LEU A O 1
ATOM 872 N N . TYR A 1 105 ? 13.846 9.128 1.048 1.00 92.88 105 TYR A N 1
ATOM 873 C CA . TYR A 1 105 ? 14.972 9.683 1.785 1.00 92.88 105 TYR A CA 1
ATOM 874 C C . TYR A 1 105 ? 14.675 11.091 2.321 1.00 92.88 105 TYR A C 1
ATOM 876 O O . TYR A 1 105 ? 15.023 11.398 3.461 1.00 92.88 105 TYR A O 1
ATOM 884 N N . ILE A 1 106 ? 14.004 11.937 1.532 1.00 91.56 106 ILE A N 1
ATOM 885 C CA . ILE A 1 106 ? 13.586 13.280 1.961 1.00 91.56 106 ILE A CA 1
ATOM 886 C C . ILE A 1 106 ? 12.556 13.186 3.093 1.00 91.56 106 ILE A C 1
ATOM 888 O O . ILE A 1 106 ? 12.669 13.905 4.086 1.00 91.56 106 ILE A O 1
ATOM 892 N N . GLU A 1 107 ? 11.575 12.290 2.979 1.00 88.69 107 GLU A N 1
ATOM 893 C CA . GLU A 1 107 ? 10.569 12.072 4.027 1.00 88.69 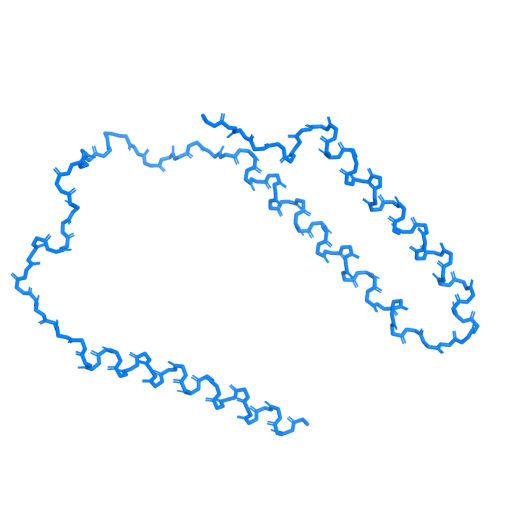107 GLU A CA 1
ATOM 894 C C . GLU A 1 107 ? 11.188 11.579 5.336 1.00 88.69 107 GLU A C 1
ATOM 896 O O . GLU A 1 107 ? 10.790 12.019 6.420 1.00 88.69 107 GLU A O 1
ATOM 901 N N . TRP A 1 108 ? 12.199 10.714 5.237 1.00 87.62 108 TRP A N 1
ATOM 902 C CA . TRP A 1 108 ? 12.929 10.230 6.399 1.00 87.62 108 TRP A CA 1
ATOM 903 C C . TRP A 1 108 ? 13.729 11.343 7.077 1.00 87.62 108 TRP A C 1
ATOM 905 O O . TRP A 1 108 ? 13.636 11.492 8.293 1.00 87.62 108 TRP A O 1
ATOM 915 N N . MET A 1 109 ? 14.436 12.172 6.305 1.00 89.56 109 MET A N 1
ATOM 916 C CA . MET A 1 109 ? 15.180 13.320 6.840 1.00 89.56 109 MET A CA 1
ATOM 917 C C . MET A 1 109 ? 14.281 14.380 7.485 1.00 89.56 109 MET A C 1
ATOM 919 O O . MET A 1 109 ? 14.718 15.092 8.386 1.00 89.56 109 MET A O 1
ATOM 923 N N . ASN A 1 110 ? 13.024 14.480 7.050 1.00 86.81 110 ASN A N 1
ATOM 924 C CA . ASN A 1 110 ? 12.034 15.383 7.638 1.00 86.81 110 ASN A CA 1
ATOM 925 C C . ASN A 1 110 ? 11.363 14.813 8.899 1.00 86.81 110 ASN A C 1
ATOM 927 O O . ASN A 1 110 ? 10.410 15.413 9.399 1.00 86.81 110 ASN A O 1
ATOM 931 N N . ASN A 1 111 ? 11.812 13.655 9.394 1.00 82.88 111 ASN A N 1
ATOM 932 C CA . ASN A 1 111 ? 11.247 12.946 10.543 1.00 82.88 111 ASN A CA 1
ATOM 933 C C . ASN A 1 111 ? 9.732 12.685 10.418 1.00 82.88 111 ASN A C 1
ATOM 935 O O . ASN A 1 111 ? 9.052 12.444 11.413 1.00 82.88 111 ASN A O 1
ATOM 939 N N . ALA A 1 112 ? 9.187 12.674 9.194 1.00 78.50 112 ALA A N 1
ATOM 940 C CA . ALA A 1 112 ? 7.769 12.391 8.951 1.00 78.50 112 ALA A CA 1
ATOM 941 C C . ALA A 1 112 ? 7.403 10.936 9.305 1.00 78.50 112 ALA A C 1
ATOM 943 O O . ALA A 1 112 ? 6.243 10.625 9.574 1.00 78.50 112 ALA A O 1
ATOM 944 N N . LEU A 1 113 ? 8.415 10.064 9.314 1.00 78.19 113 LEU A N 1
ATOM 945 C CA . LEU A 1 113 ? 8.335 8.643 9.646 1.00 78.19 113 LEU A CA 1
ATOM 946 C C . LEU A 1 113 ? 8.704 8.347 11.107 1.00 78.19 113 LEU A C 1
ATOM 948 O O . LEU A 1 113 ? 8.580 7.199 11.538 1.00 78.19 113 LEU A O 1
ATOM 952 N N . GLU A 1 114 ? 9.181 9.338 11.870 1.00 75.50 114 GLU A N 1
ATOM 953 C CA . GLU A 1 114 ? 9.518 9.117 13.273 1.00 75.50 114 GLU A CA 1
ATOM 954 C C . GLU A 1 114 ? 8.247 8.983 14.102 1.00 75.50 114 GLU A C 1
ATOM 956 O O . GLU A 1 114 ? 7.356 9.837 14.112 1.00 75.50 114 GLU A O 1
ATOM 961 N N . TRP A 1 115 ? 8.174 7.876 14.829 1.00 71.44 115 TRP A N 1
ATOM 962 C CA . TRP A 1 115 ? 7.142 7.692 15.824 1.00 71.44 115 TRP A CA 1
ATOM 963 C C . TRP A 1 115 ? 7.528 8.510 17.046 1.00 71.44 115 TRP A C 1
ATOM 965 O O . TRP A 1 115 ? 8.648 8.414 17.548 1.00 71.44 115 TRP A O 1
ATOM 975 N N . ILE A 1 116 ? 6.582 9.306 17.539 1.00 60.16 116 ILE A N 1
ATOM 976 C CA . ILE A 1 116 ? 6.706 9.921 18.855 1.00 60.16 116 ILE A CA 1
ATOM 977 C C . ILE A 1 116 ? 6.723 8.761 19.851 1.00 60.16 116 ILE A C 1
ATOM 979 O O . ILE A 1 116 ? 5.686 8.150 20.115 1.00 60.16 116 ILE A O 1
ATOM 983 N N . ASN A 1 117 ? 7.908 8.431 20.363 1.00 55.59 117 ASN A N 1
ATOM 984 C CA . ASN A 1 117 ? 8.023 7.637 21.574 1.00 55.59 117 ASN A CA 1
ATOM 985 C C . ASN A 1 117 ? 7.392 8.478 22.687 1.00 55.59 117 ASN A C 1
ATOM 987 O O . ASN A 1 117 ? 7.941 9.513 23.066 1.00 55.59 117 ASN A O 1
ATOM 991 N N . LEU A 1 118 ? 6.191 8.077 23.101 1.00 46.62 118 LEU A N 1
ATOM 992 C CA . LEU A 1 118 ? 5.503 8.607 24.276 1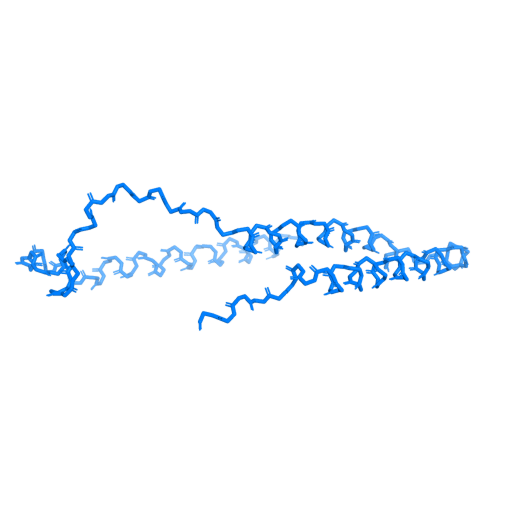.00 46.62 118 LEU A CA 1
ATOM 993 C C . LEU A 1 118 ? 6.354 8.411 25.534 1.00 46.62 118 LEU A C 1
ATOM 995 O O . LEU A 1 118 ? 6.902 7.296 25.699 1.00 46.62 118 LEU A O 1
#